Protein AF-A0A821MPI2-F1 (afdb_monomer_lite)

pLDDT: mean 80.69, std 13.78, range [43.5, 94.94]

Radius of gyration: 15.68 Å; chains: 1; bounding box: 45×20×28 Å

Secondary structure (DSSP, 8-state):
----HHHHHHTTS-GGGHHHHHHHIIIII-PBPSSSSPBPPPSS-GGGT--HHHHHTT------TT--

Foldseek 3Di:
DPQDPLNVVVVVDDPVCVVVSVCCCQAAVADDDPDDDDGHQHVDHCVVPPCVVCVVVVPDPPPDPPPD

Structure (mmCIF, N/CA/C/O backbone):
data_AF-A0A821MPI2-F1
#
_entry.id   AF-A0A821MPI2-F1
#
loop_
_atom_site.group_PDB
_atom_site.id
_atom_site.type_symbol
_atom_site.label_atom_id
_atom_site.label_alt_id
_atom_site.label_comp_id
_atom_site.label_asym_id
_atom_site.label_entity_id
_atom_site.label_seq_id
_atom_site.pdbx_PDB_ins_code
_atom_site.Cartn_x
_atom_site.Cartn_y
_atom_site.Cartn_z
_atom_site.occupancy
_atom_site.B_iso_or_equiv
_atom_site.auth_seq_id
_atom_site.auth_comp_id
_atom_site.auth_asym_id
_atom_site.auth_atom_id
_atom_site.pdbx_PDB_model_num
ATOM 1 N N . GLN A 1 1 ? 14.238 -8.579 11.178 1.00 52.56 1 GLN A N 1
ATOM 2 C CA . GLN A 1 1 ? 13.367 -7.711 10.358 1.00 52.56 1 GLN A CA 1
ATOM 3 C C . GLN A 1 1 ? 12.126 -8.533 10.045 1.00 52.56 1 GLN A C 1
ATOM 5 O O . GLN A 1 1 ? 12.299 -9.695 9.711 1.00 52.56 1 GLN A O 1
ATOM 10 N N . VAL A 1 2 ? 10.908 -8.028 10.267 1.00 57.91 2 VAL A N 1
ATOM 11 C CA . VAL A 1 2 ? 9.703 -8.769 9.851 1.00 57.91 2 VAL A CA 1
ATOM 12 C C . VAL A 1 2 ? 9.542 -8.510 8.359 1.00 57.91 2 VAL A C 1
ATOM 14 O O . VAL A 1 2 ? 9.167 -7.404 7.980 1.00 57.91 2 VAL A O 1
ATOM 17 N N . THR A 1 3 ? 9.917 -9.480 7.530 1.00 59.56 3 THR A N 1
ATOM 18 C CA . THR A 1 3 ? 9.695 -9.421 6.082 1.00 59.56 3 THR A CA 1
ATOM 19 C C . THR A 1 3 ? 8.201 -9.576 5.828 1.00 59.56 3 THR A C 1
ATOM 21 O O . THR A 1 3 ? 7.590 -10.547 6.278 1.00 59.56 3 THR A O 1
ATOM 24 N N . THR A 1 4 ? 7.590 -8.591 5.175 1.00 79.19 4 THR A N 1
ATOM 25 C CA . THR A 1 4 ? 6.172 -8.641 4.801 1.00 79.19 4 THR A CA 1
ATOM 26 C C . THR A 1 4 ? 6.002 -9.346 3.457 1.00 79.19 4 THR A C 1
ATOM 28 O O . THR A 1 4 ? 6.947 -9.432 2.678 1.00 79.19 4 THR A O 1
ATOM 31 N N . GLY A 1 5 ? 4.793 -9.830 3.154 1.00 87.19 5 GLY A N 1
ATOM 32 C CA . GLY A 1 5 ? 4.514 -10.449 1.852 1.00 87.19 5 GLY A CA 1
ATOM 33 C C . GLY A 1 5 ? 4.796 -9.518 0.669 1.00 87.19 5 GLY A C 1
ATOM 34 O O . GLY A 1 5 ? 5.222 -9.984 -0.376 1.00 87.19 5 GLY A O 1
ATOM 35 N N . PHE A 1 6 ? 4.636 -8.205 0.855 1.00 89.44 6 PHE A N 1
ATOM 36 C CA . PHE A 1 6 ? 4.987 -7.216 -0.162 1.00 89.44 6 PHE A CA 1
ATOM 37 C C . PHE A 1 6 ? 6.488 -7.187 -0.457 1.00 89.44 6 PHE A C 1
ATOM 39 O O . PHE A 1 6 ? 6.868 -7.160 -1.617 1.00 89.44 6 PHE A O 1
ATOM 46 N N . ASP A 1 7 ? 7.332 -7.278 0.574 1.00 89.19 7 ASP A N 1
ATOM 47 C CA . ASP A 1 7 ? 8.788 -7.257 0.396 1.00 89.19 7 ASP A CA 1
ATOM 48 C C . ASP A 1 7 ? 9.266 -8.452 -0.445 1.00 89.19 7 ASP A C 1
ATOM 50 O O . ASP A 1 7 ? 10.087 -8.282 -1.333 1.00 8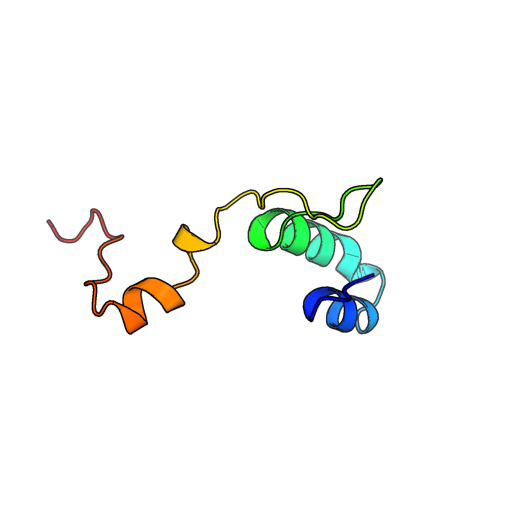9.19 7 ASP A O 1
ATOM 54 N N . LEU A 1 8 ? 8.688 -9.638 -0.216 1.00 91.25 8 LEU A N 1
ATOM 55 C CA . LEU A 1 8 ? 8.987 -10.842 -1.004 1.00 91.25 8 LEU A CA 1
ATOM 56 C C . LEU A 1 8 ? 8.547 -10.723 -2.467 1.00 91.25 8 LEU A C 1
ATOM 58 O O . LEU A 1 8 ? 9.121 -11.375 -3.333 1.00 91.25 8 LEU A O 1
ATOM 62 N N . ILE A 1 9 ? 7.486 -9.953 -2.720 1.00 90.62 9 ILE A N 1
ATOM 63 C CA . ILE A 1 9 ? 6.948 -9.736 -4.061 1.00 90.62 9 ILE A CA 1
ATOM 64 C C . ILE A 1 9 ? 7.805 -8.718 -4.812 1.00 90.62 9 ILE A C 1
ATOM 66 O O . ILE A 1 9 ? 8.073 -8.950 -5.983 1.00 90.62 9 ILE A O 1
ATOM 70 N N . CYS A 1 10 ? 8.266 -7.644 -4.160 1.00 91.44 10 CYS A N 1
ATOM 71 C CA . CYS A 1 10 ? 9.153 -6.657 -4.785 1.00 91.44 10 CYS A CA 1
ATOM 72 C C . CYS A 1 10 ? 10.415 -7.306 -5.359 1.00 91.44 10 CYS A C 1
ATOM 74 O O . CYS A 1 10 ? 10.789 -6.992 -6.480 1.00 91.44 10 CYS A O 1
ATOM 76 N N . ASP A 1 11 ? 10.997 -8.276 -4.646 1.00 91.00 11 ASP A N 1
ATOM 77 C CA . ASP A 1 11 ? 12.195 -9.006 -5.088 1.00 91.00 11 ASP A CA 1
ATOM 78 C C . ASP A 1 11 ? 11.980 -9.845 -6.375 1.00 91.00 11 ASP A C 1
ATOM 80 O O . ASP A 1 11 ? 12.931 -10.428 -6.892 1.00 91.00 11 ASP A O 1
ATOM 84 N N . GLN A 1 12 ? 10.743 -9.960 -6.877 1.00 93.81 12 GLN A N 1
ATOM 85 C CA . GLN A 1 12 ? 10.402 -10.677 -8.116 1.00 93.81 12 GLN A CA 1
ATOM 86 C C . GLN A 1 12 ? 10.236 -9.757 -9.335 1.00 93.81 12 GLN A C 1
ATOM 88 O O . GLN A 1 12 ? 9.993 -10.263 -10.431 1.00 93.81 12 GLN A O 1
ATOM 93 N N . PHE A 1 13 ? 10.297 -8.437 -9.156 1.00 92.69 13 PHE A N 1
ATOM 94 C CA . PHE A 1 13 ? 10.158 -7.467 -10.241 1.00 92.69 13 PHE A CA 1
ATOM 95 C C . PHE A 1 13 ? 11.514 -6.871 -10.622 1.00 92.69 13 PHE A C 1
ATOM 97 O O . PHE A 1 13 ? 12.396 -6.731 -9.778 1.00 92.69 13 PHE A O 1
ATOM 104 N N . ASP A 1 14 ? 11.651 -6.510 -11.897 1.00 94.19 14 ASP A N 1
ATOM 105 C CA . ASP A 1 14 ? 12.800 -5.759 -12.401 1.00 94.19 14 ASP A CA 1
ATOM 106 C C . ASP A 1 14 ? 12.701 -4.271 -12.011 1.00 94.19 14 ASP A C 1
ATOM 108 O O . ASP A 1 14 ? 11.603 -3.758 -11.774 1.00 94.19 14 ASP A O 1
ATOM 112 N N . ASP A 1 15 ? 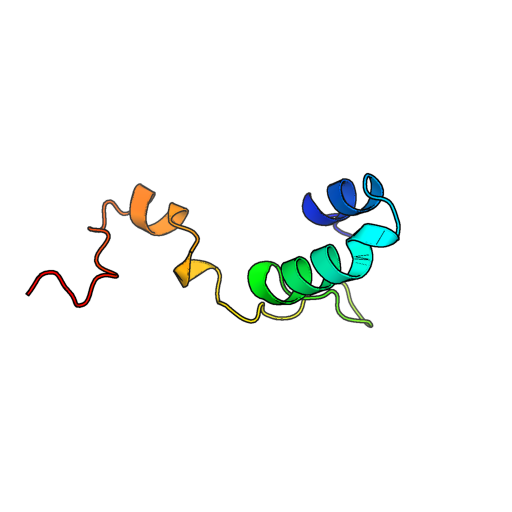13.838 -3.568 -12.034 1.00 91.56 15 ASP A N 1
ATOM 113 C CA . ASP A 1 15 ? 13.974 -2.148 -11.655 1.00 91.56 15 ASP A CA 1
ATOM 114 C C . ASP A 1 15 ? 13.019 -1.207 -12.427 1.00 91.56 15 ASP A C 1
ATOM 116 O O . ASP A 1 15 ? 12.623 -0.154 -11.929 1.00 91.56 15 ASP A O 1
ATOM 120 N N . ASP A 1 16 ? 12.573 -1.592 -13.629 1.00 94.31 16 ASP A N 1
ATOM 121 C CA . ASP A 1 16 ? 11.582 -0.838 -14.417 1.00 94.31 16 ASP A CA 1
ATOM 122 C C . ASP A 1 16 ? 10.220 -0.699 -13.699 1.00 94.31 16 ASP A C 1
ATOM 124 O O . ASP A 1 16 ? 9.394 0.143 -14.065 1.00 94.31 16 ASP A O 1
ATOM 128 N N . ALA A 1 17 ? 9.960 -1.524 -12.679 1.00 93.88 17 ALA A N 1
ATOM 129 C CA . ALA A 1 17 ? 8.759 -1.469 -11.854 1.00 93.88 17 ALA A CA 1
ATOM 130 C C . ALA A 1 17 ? 8.919 -0.612 -10.586 1.00 93.88 17 ALA A C 1
ATOM 132 O O . ALA A 1 17 ? 7.933 -0.455 -9.861 1.00 93.88 17 ALA A O 1
ATOM 133 N N . ASP A 1 18 ? 10.098 -0.043 -10.313 1.00 93.12 18 ASP A N 1
ATOM 134 C CA . ASP A 1 18 ? 10.381 0.684 -9.068 1.00 93.12 18 ASP A CA 1
ATOM 135 C C . ASP A 1 18 ? 9.370 1.802 -8.808 1.00 93.12 18 ASP A C 1
ATOM 137 O O . ASP A 1 18 ? 8.794 1.872 -7.724 1.00 93.12 18 ASP A O 1
ATOM 141 N N . ASP A 1 19 ? 9.054 2.615 -9.820 1.00 94.94 19 ASP A N 1
ATOM 142 C CA . ASP A 1 19 ? 8.076 3.704 -9.694 1.00 94.94 19 ASP A CA 1
ATOM 143 C C . ASP A 1 19 ? 6.678 3.191 -9.299 1.00 94.94 19 ASP A C 1
ATOM 145 O O . ASP A 1 19 ? 5.952 3.828 -8.526 1.00 94.94 19 ASP A O 1
ATOM 149 N N . LEU A 1 20 ? 6.288 2.021 -9.818 1.00 94.75 20 LEU A N 1
ATOM 150 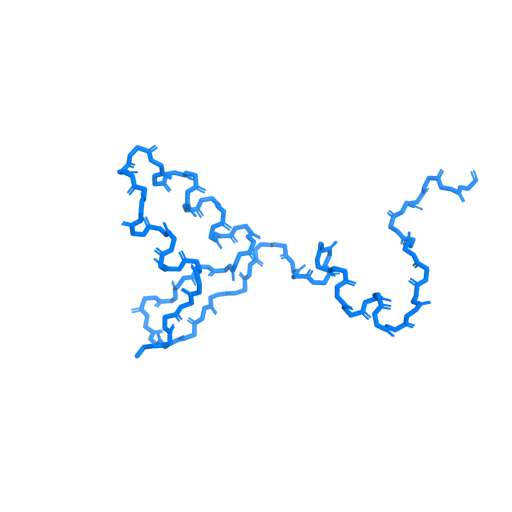C CA . LEU A 1 20 ? 5.015 1.382 -9.495 1.00 94.75 20 LEU A CA 1
ATOM 151 C C . LEU A 1 20 ? 5.028 0.823 -8.070 1.00 94.75 20 LEU A C 1
ATOM 153 O O . LEU A 1 20 ? 4.049 0.992 -7.335 1.00 94.75 20 LEU A O 1
ATOM 157 N N . LEU A 1 21 ? 6.116 0.157 -7.684 1.00 94.75 21 LEU A N 1
ATOM 158 C CA . LEU A 1 21 ? 6.280 -0.425 -6.357 1.00 94.75 21 LEU A CA 1
ATOM 159 C C . LEU A 1 21 ? 6.338 0.666 -5.285 1.00 94.75 21 LEU A C 1
ATOM 161 O O . LEU A 1 21 ? 5.626 0.553 -4.288 1.00 94.75 21 LEU A O 1
ATOM 165 N N . ASP A 1 22 ? 7.067 1.758 -5.520 1.00 93.31 22 ASP A N 1
ATOM 166 C CA . ASP A 1 22 ? 7.144 2.916 -4.625 1.00 93.31 22 ASP A CA 1
ATOM 167 C C . ASP A 1 22 ? 5.780 3.593 -4.468 1.00 93.31 22 ASP A C 1
ATOM 169 O O . ASP A 1 22 ? 5.342 3.892 -3.348 1.00 93.31 22 ASP A O 1
ATOM 173 N N . TYR A 1 23 ? 5.064 3.799 -5.580 1.00 94.44 23 TYR A N 1
ATOM 174 C CA . TYR A 1 23 ? 3.695 4.305 -5.545 1.00 94.44 23 TYR A CA 1
ATOM 175 C C . TYR A 1 23 ? 2.800 3.398 -4.695 1.00 94.44 23 TYR A C 1
ATOM 177 O O . TYR A 1 23 ? 2.144 3.868 -3.761 1.00 94.44 23 TYR A O 1
ATOM 185 N N . PHE A 1 24 ? 2.796 2.093 -4.971 1.00 93.56 24 PHE A N 1
ATOM 186 C CA . PHE A 1 24 ? 1.933 1.149 -4.273 1.00 93.56 24 PHE A CA 1
ATOM 187 C C . PHE A 1 24 ? 2.280 1.060 -2.783 1.00 93.56 24 PHE A C 1
ATOM 189 O O . PHE A 1 24 ? 1.394 1.145 -1.925 1.00 93.56 24 PHE A O 1
ATOM 196 N N . GLU A 1 25 ? 3.570 0.950 -2.462 1.00 93.19 25 GLU A N 1
ATOM 197 C CA . GLU A 1 25 ? 4.069 0.891 -1.095 1.00 93.19 25 GLU A CA 1
ATOM 198 C C . GLU A 1 25 ? 3.615 2.122 -0.317 1.00 93.19 25 GLU A C 1
ATOM 200 O O . GLU A 1 25 ? 3.062 1.996 0.772 1.00 93.19 25 GLU A O 1
ATOM 205 N N . LYS A 1 26 ? 3.785 3.319 -0.875 1.00 92.69 26 LYS A N 1
ATOM 206 C CA . LYS A 1 26 ? 3.433 4.576 -0.211 1.00 92.69 26 LYS A CA 1
ATOM 207 C C . LYS A 1 26 ? 1.931 4.776 -0.063 1.00 92.69 26 LYS A C 1
ATOM 209 O O . LYS A 1 26 ? 1.459 5.213 0.995 1.00 92.69 26 LYS A O 1
ATOM 214 N N . THR A 1 27 ? 1.180 4.484 -1.116 1.00 93.19 27 THR A N 1
ATOM 215 C CA . THR A 1 27 ? -0.254 4.756 -1.170 1.00 93.19 27 THR A CA 1
ATOM 216 C C . THR A 1 27 ? -1.031 3.800 -0.273 1.00 93.19 27 THR A C 1
ATOM 218 O O . THR A 1 27 ? -1.929 4.234 0.457 1.00 93.19 27 THR A O 1
ATOM 221 N N . TRP A 1 28 ? -0.637 2.528 -0.274 1.00 89.88 28 TRP A N 1
ATOM 222 C CA . TRP A 1 28 ? -1.442 1.444 0.265 1.00 89.88 28 TRP A CA 1
ATOM 223 C C . TRP A 1 28 ? -0.795 0.765 1.477 1.00 89.88 28 TRP A C 1
ATOM 225 O O . TRP A 1 28 ? -1.463 0.557 2.481 1.00 89.88 28 TRP A O 1
ATOM 235 N N . ILE A 1 29 ? 0.504 0.478 1.478 1.00 90.62 29 ILE A N 1
ATOM 236 C CA . ILE A 1 29 ? 1.117 -0.311 2.571 1.00 90.62 29 ILE A CA 1
ATOM 237 C C . ILE A 1 29 ? 1.736 0.570 3.671 1.00 90.62 29 ILE A C 1
ATOM 239 O O . ILE A 1 29 ? 1.767 0.206 4.849 1.00 90.62 29 ILE A O 1
ATOM 243 N N . GLY A 1 30 ? 2.218 1.749 3.293 1.00 90.69 30 GLY A N 1
ATOM 244 C CA . GLY A 1 30 ? 3.058 2.638 4.080 1.00 90.69 30 GLY A CA 1
ATOM 245 C C . GLY A 1 30 ? 4.541 2.300 3.931 1.00 90.69 30 GLY A C 1
ATOM 246 O O . GLY A 1 30 ? 4.952 1.174 4.195 1.00 90.69 30 GLY A O 1
ATOM 247 N N . GLU A 1 31 ? 5.353 3.287 3.552 1.00 88.62 31 GLU A N 1
ATOM 248 C CA . GLU A 1 31 ? 6.798 3.132 3.314 1.00 88.62 31 GLU A CA 1
ATOM 249 C C . GLU A 1 31 ? 7.559 2.636 4.555 1.00 88.62 31 GLU A C 1
ATOM 251 O O . GLU A 1 31 ? 7.265 3.028 5.697 1.00 88.62 31 GLU A O 1
ATOM 256 N N . LYS A 1 32 ? 8.619 1.852 4.340 1.00 86.12 32 LYS A N 1
ATOM 257 C CA . LYS A 1 32 ? 9.598 1.533 5.392 1.00 86.12 32 LYS A CA 1
ATOM 258 C C . LYS A 1 32 ? 10.202 2.808 5.994 1.00 86.12 32 LYS A C 1
ATOM 260 O O . LYS A 1 32 ? 10.586 3.751 5.300 1.00 86.12 32 LYS A O 1
ATOM 265 N N . ARG A 1 33 ? 10.342 2.854 7.324 1.00 83.12 33 ARG A N 1
ATOM 266 C CA . ARG A 1 33 ? 11.131 3.918 7.964 1.00 83.12 33 ARG A CA 1
ATOM 267 C C . ARG A 1 33 ? 12.616 3.610 7.810 1.00 83.12 33 ARG A C 1
ATOM 269 O O . ARG A 1 33 ? 13.051 2.500 8.081 1.00 83.12 33 ARG A O 1
ATOM 276 N N . ARG A 1 34 ? 13.413 4.637 7.489 1.00 76.88 34 ARG A N 1
ATOM 277 C CA . ARG A 1 34 ? 14.886 4.538 7.428 1.00 76.88 34 ARG A CA 1
ATOM 278 C C . ARG A 1 34 ? 15.531 4.103 8.753 1.00 76.88 34 ARG A C 1
ATOM 280 O O . ARG A 1 34 ? 16.660 3.632 8.753 1.00 76.88 34 ARG A O 1
ATOM 287 N N . ARG A 1 35 ? 14.849 4.297 9.889 1.00 78.25 35 ARG A N 1
ATOM 288 C CA . ARG A 1 35 ? 15.287 3.843 11.217 1.00 78.25 35 ARG A CA 1
ATOM 289 C C . ARG A 1 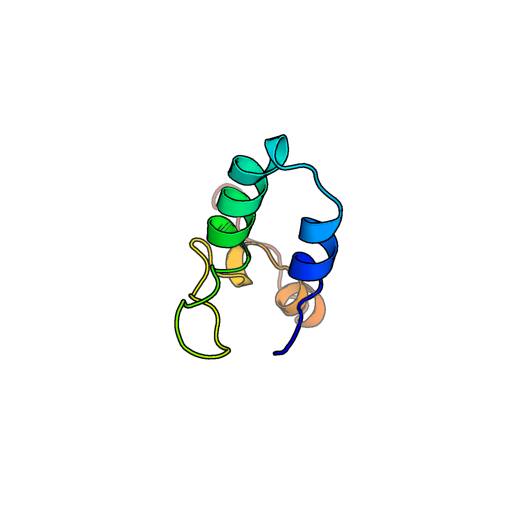35 ? 14.140 3.137 11.934 1.00 78.25 35 ARG A C 1
ATOM 291 O O . ARG A 1 35 ? 13.055 3.706 12.070 1.00 78.25 35 ARG A O 1
ATOM 298 N N . GLY A 1 36 ? 14.422 1.937 12.437 1.00 74.38 36 GLY A N 1
ATOM 299 C CA . GLY A 1 36 ? 13.469 1.084 13.148 1.00 74.38 36 GLY A CA 1
ATOM 300 C C . GLY A 1 36 ? 12.767 0.068 12.246 1.00 74.38 36 GLY A C 1
ATOM 301 O O . GLY A 1 36 ? 12.917 0.076 11.031 1.00 74.38 36 GLY A O 1
ATOM 302 N N . THR A 1 37 ? 11.997 -0.824 12.864 1.00 71.25 37 THR A N 1
ATOM 303 C CA . THR A 1 37 ? 11.277 -1.917 12.185 1.00 71.25 37 THR A CA 1
ATOM 304 C C . THR A 1 37 ? 9.855 -1.544 11.758 1.00 71.25 37 THR A C 1
ATOM 306 O O . THR A 1 37 ? 9.179 -2.349 11.127 1.00 71.25 37 THR A O 1
ATOM 309 N N . ASN A 1 38 ? 9.391 -0.338 12.100 1.00 79.75 38 ASN A N 1
ATOM 310 C CA . ASN A 1 38 ? 8.022 0.104 11.847 1.00 79.75 38 ASN A CA 1
ATOM 311 C C . ASN A 1 38 ? 7.884 0.816 10.497 1.00 79.75 38 ASN A C 1
ATOM 313 O O . ASN A 1 38 ? 8.769 1.560 10.072 1.00 79.75 38 ASN A O 1
ATOM 317 N N . ARG A 1 39 ? 6.722 0.646 9.865 1.00 86.00 39 ARG A N 1
ATOM 318 C CA . ARG A 1 39 ? 6.345 1.319 8.617 1.00 86.00 39 ARG A CA 1
ATOM 319 C C . ARG A 1 39 ? 5.667 2.660 8.904 1.00 86.00 39 ARG A C 1
ATOM 321 O O . ARG A 1 39 ? 5.171 2.907 10.010 1.00 86.00 39 ARG A O 1
ATOM 328 N N . LYS A 1 40 ? 5.695 3.579 7.941 1.00 88.94 40 LYS A N 1
ATOM 329 C CA . LYS A 1 40 ? 4.868 4.792 7.983 1.00 88.94 40 LYS A CA 1
ATOM 330 C C . LYS A 1 40 ? 3.396 4.409 7.822 1.00 88.94 40 LYS A C 1
ATOM 332 O O . LYS A 1 40 ? 3.077 3.308 7.391 1.00 88.94 40 LYS A O 1
ATOM 337 N N . LYS A 1 41 ? 2.496 5.328 8.179 1.00 88.19 41 LYS A N 1
ATOM 338 C CA . LYS A 1 41 ? 1.087 5.165 7.810 1.00 88.19 41 LYS A CA 1
ATOM 339 C C . LYS A 1 41 ? 0.970 5.304 6.284 1.00 88.19 41 LYS A C 1
ATOM 341 O O . LYS A 1 41 ? 1.634 6.192 5.743 1.00 88.19 41 LYS A O 1
ATOM 346 N N . PRO A 1 42 ? 0.164 4.467 5.615 1.00 92.25 42 PRO A N 1
ATOM 347 C CA . PRO A 1 42 ? -0.126 4.635 4.196 1.00 92.25 42 PRO A CA 1
ATOM 348 C C . PRO A 1 42 ? -0.874 5.944 3.948 1.00 92.25 42 PRO A C 1
ATOM 350 O O . PRO A 1 42 ? -1.513 6.485 4.858 1.00 92.25 42 PRO A O 1
ATOM 353 N N . GLN A 1 43 ? -0.816 6.430 2.710 1.00 90.94 43 GLN A N 1
ATOM 354 C CA . GLN A 1 43 ? -1.568 7.614 2.289 1.00 90.94 43 GLN A CA 1
ATOM 355 C C . GLN A 1 43 ? -3.076 7.424 2.487 1.00 90.94 43 GLN A C 1
ATOM 357 O O . GLN A 1 43 ? -3.750 8.327 2.985 1.00 90.94 43 GLN A O 1
ATOM 362 N N . PHE A 1 44 ? -3.592 6.236 2.161 1.00 86.50 44 PHE A N 1
ATOM 363 C CA . PHE A 1 44 ? -4.981 5.871 2.403 1.00 86.50 44 PHE A CA 1
ATOM 364 C C . PHE A 1 44 ? -5.069 4.780 3.465 1.00 86.50 44 PHE A C 1
ATOM 366 O O . PHE A 1 44 ? -4.540 3.680 3.321 1.00 86.50 44 PHE A O 1
ATOM 373 N N . HIS A 1 45 ? -5.774 5.069 4.556 1.00 85.19 45 HIS A N 1
ATOM 374 C CA . HIS A 1 45 ? -5.909 4.143 5.677 1.00 85.19 45 HIS A CA 1
ATOM 375 C C . HIS A 1 45 ? -6.573 2.830 5.238 1.00 85.19 45 HIS A C 1
ATOM 377 O O . HIS A 1 45 ? -7.602 2.881 4.574 1.00 85.19 45 HIS A O 1
ATOM 383 N N . HIS A 1 46 ? -6.056 1.668 5.663 1.00 83.25 46 HIS A N 1
ATOM 384 C CA . HIS A 1 46 ? -6.537 0.345 5.214 1.00 83.25 46 HIS A CA 1
ATOM 385 C C . HIS A 1 46 ? -8.056 0.188 5.333 1.00 83.25 46 HIS A C 1
ATOM 387 O O . HIS A 1 46 ? -8.687 -0.342 4.437 1.00 83.25 46 HIS A O 1
ATOM 393 N N . LYS A 1 47 ? -8.657 0.723 6.400 1.00 79.62 47 LYS A N 1
ATOM 394 C CA . LYS A 1 47 ? -10.118 0.749 6.621 1.00 79.62 47 LYS A CA 1
ATOM 395 C C . LYS A 1 47 ? -10.957 1.325 5.467 1.00 79.62 47 LYS A C 1
ATOM 397 O O . LYS A 1 47 ? -12.150 1.064 5.428 1.00 79.62 47 LYS A O 1
ATOM 402 N N . LEU A 1 48 ? -10.378 2.126 4.572 1.00 78.81 48 LEU A N 1
ATOM 403 C CA . LEU A 1 48 ? -11.099 2.697 3.431 1.00 78.81 48 LEU A CA 1
ATOM 404 C C . LEU A 1 48 ? -11.287 1.680 2.282 1.00 78.81 48 LEU A C 1
ATOM 406 O O . LEU A 1 48 ? -12.217 1.816 1.495 1.00 78.81 48 LEU A O 1
ATOM 410 N N . TRP A 1 49 ? -10.430 0.663 2.183 1.00 77.50 49 TRP A N 1
ATOM 411 C CA . TRP A 1 49 ? -10.341 -0.233 1.018 1.00 77.50 49 TRP A CA 1
ATOM 412 C C . TRP A 1 49 ? -10.293 -1.715 1.406 1.00 77.50 49 TRP A C 1
ATOM 414 O O . TRP A 1 49 ? -10.778 -2.563 0.660 1.00 77.50 49 TRP A O 1
ATOM 424 N N . ASN A 1 50 ? -9.793 -2.035 2.597 1.00 78.94 50 ASN A N 1
ATOM 425 C CA . ASN A 1 50 ? -9.895 -3.354 3.194 1.00 78.94 50 ASN A CA 1
ATOM 426 C C . ASN A 1 50 ? -11.294 -3.547 3.798 1.00 78.94 50 ASN A C 1
ATOM 428 O O . ASN A 1 50 ? -11.698 -2.838 4.719 1.00 78.94 50 ASN A O 1
ATOM 432 N N . VAL A 1 51 ? -12.016 -4.535 3.275 1.00 73.38 51 VAL A N 1
ATOM 433 C CA . VAL A 1 51 ? -13.377 -4.888 3.697 1.00 73.38 51 VAL A CA 1
ATOM 434 C C . VAL A 1 51 ? -13.417 -6.042 4.698 1.00 73.38 51 VAL A C 1
ATOM 436 O O . VAL A 1 51 ? -14.502 -6.471 5.067 1.00 73.38 51 VAL A O 1
ATOM 439 N N . TYR A 1 52 ? -12.268 -6.532 5.166 1.00 79.50 52 TYR A N 1
ATOM 440 C CA . TYR A 1 52 ? -12.191 -7.653 6.104 1.00 79.50 52 TYR A CA 1
ATOM 441 C C . TYR A 1 52 ? -13.013 -7.407 7.378 1.00 79.50 52 TYR A C 1
ATOM 443 O O . TYR A 1 52 ? -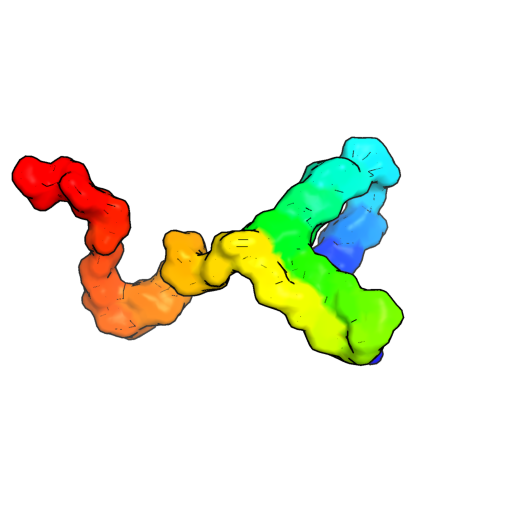13.893 -8.206 7.699 1.00 79.50 52 TYR A O 1
ATOM 451 N N . ASP A 1 53 ? -12.793 -6.271 8.053 1.00 77.44 53 ASP A N 1
ATOM 452 C CA . ASP A 1 53 ? -13.520 -5.952 9.288 1.00 77.44 53 ASP A CA 1
ATOM 453 C C . ASP A 1 53 ? -15.037 -5.777 9.035 1.00 77.44 53 ASP A C 1
ATOM 455 O O . ASP A 1 53 ? -15.817 -6.421 9.737 1.00 77.44 53 ASP A O 1
ATOM 459 N N . PRO A 1 54 ? -15.501 -4.992 8.030 1.00 72.25 54 PRO A N 1
ATOM 460 C CA . PRO A 1 54 ? -16.928 -4.900 7.695 1.00 72.25 54 PRO A CA 1
ATOM 461 C C . PRO A 1 54 ? -17.590 -6.228 7.316 1.00 72.25 54 PRO A C 1
ATOM 463 O O . PRO A 1 54 ? -18.740 -6.451 7.689 1.00 72.25 54 PRO A O 1
ATOM 466 N N . VAL A 1 55 ? -16.885 -7.103 6.587 1.00 76.56 55 VAL A N 1
ATOM 467 C CA . VAL A 1 55 ? -17.400 -8.416 6.166 1.00 76.56 55 VAL A CA 1
ATOM 468 C C . VAL A 1 55 ? -17.656 -9.301 7.382 1.00 76.56 55 VAL A C 1
ATOM 470 O O . VAL A 1 55 ? -18.732 -9.882 7.495 1.00 76.56 55 VAL A O 1
ATOM 473 N N . ILE A 1 56 ? -16.710 -9.362 8.322 1.00 82.31 56 ILE A N 1
ATOM 474 C CA . ILE A 1 56 ? -16.874 -10.137 9.561 1.00 82.31 56 ILE A CA 1
ATOM 475 C C . ILE A 1 56 ? -17.934 -9.507 10.468 1.00 82.31 56 ILE A C 1
ATOM 477 O O . ILE A 1 56 ? -18.703 -10.217 11.109 1.00 82.31 56 ILE A O 1
ATOM 481 N N . ALA A 1 57 ? -18.002 -8.177 10.504 1.00 82.44 57 ALA A N 1
ATOM 482 C CA . ALA A 1 57 ? -18.971 -7.440 11.304 1.00 82.44 57 ALA A CA 1
ATOM 483 C C . ALA A 1 57 ? -20.377 -7.373 10.673 1.00 82.44 57 ALA A C 1
ATOM 485 O O . ALA A 1 57 ? -21.278 -6.785 11.269 1.00 82.44 57 ALA A O 1
ATOM 486 N N . THR A 1 58 ? -20.594 -7.963 9.488 1.00 75.75 58 THR A N 1
ATOM 487 C CA . THR A 1 58 ? -21.866 -7.928 8.733 1.00 75.75 58 THR A CA 1
ATOM 488 C C . THR A 1 58 ? -22.427 -6.515 8.516 1.00 75.75 58 THR A C 1
ATOM 490 O O . THR A 1 58 ? -23.637 -6.309 8.450 1.00 75.75 58 THR A O 1
ATOM 493 N N . VAL A 1 59 ? -21.547 -5.515 8.415 1.00 73.88 59 VAL A N 1
ATOM 494 C CA . VAL A 1 59 ? -21.950 -4.115 8.232 1.00 73.88 59 VAL A CA 1
ATOM 495 C C . VAL A 1 59 ? -22.262 -3.871 6.749 1.00 73.88 59 VAL A C 1
ATOM 497 O O . VAL A 1 59 ? -21.446 -4.239 5.898 1.00 73.88 59 VAL A O 1
ATOM 500 N N . PRO A 1 60 ? -23.401 -3.236 6.403 1.00 66.19 60 PRO A N 1
ATOM 501 C CA . PRO A 1 60 ? -23.708 -2.868 5.024 1.00 66.19 60 PRO A CA 1
ATOM 502 C C . PRO A 1 60 ? -22.598 -1.997 4.423 1.00 66.19 60 PRO A C 1
ATOM 504 O O . PRO A 1 60 ? -22.111 -1.059 5.056 1.00 66.19 60 PRO A O 1
ATOM 507 N N . ARG A 1 61 ? -22.188 -2.288 3.185 1.00 63.19 61 ARG A N 1
ATOM 508 C CA . ARG A 1 61 ? -21.127 -1.548 2.488 1.00 63.19 61 ARG A CA 1
ATOM 509 C C . ARG A 1 61 ? -21.668 -0.220 1.949 1.00 63.19 61 ARG A C 1
ATOM 511 O O . ARG A 1 61 ? -21.882 -0.091 0.754 1.00 63.19 61 ARG A O 1
ATOM 518 N N . SER A 1 62 ? -21.877 0.778 2.802 1.00 58.25 62 SER A N 1
ATOM 519 C CA . SER A 1 62 ? -22.266 2.118 2.345 1.00 58.25 62 SER A CA 1
ATOM 520 C C . SER A 1 62 ? -21.053 3.052 2.308 1.00 58.25 62 SER A C 1
ATOM 522 O O . SER A 1 62 ? -20.788 3.785 3.261 1.00 58.25 62 SER A O 1
ATOM 524 N N . ASN A 1 63 ? -20.293 3.033 1.211 1.00 52.81 63 ASN A N 1
ATOM 525 C CA . ASN A 1 63 ? -19.435 4.168 0.838 1.00 52.81 63 ASN A CA 1
ATOM 526 C C . ASN A 1 63 ? -19.977 4.944 -0.375 1.00 52.81 63 ASN A C 1
ATOM 528 O O . ASN A 1 63 ? -19.360 5.919 -0.794 1.00 52.81 63 ASN A O 1
ATOM 532 N N . ASN A 1 64 ? -21.143 4.561 -0.901 1.00 51.72 64 ASN A N 1
ATOM 533 C CA . ASN A 1 64 ? -21.857 5.358 -1.884 1.00 51.72 64 ASN A CA 1
ATOM 534 C C . ASN A 1 64 ? -22.698 6.414 -1.166 1.00 51.72 64 ASN A C 1
ATOM 536 O O . ASN A 1 64 ? -23.766 6.123 -0.642 1.00 51.72 64 ASN A O 1
ATOM 540 N N . SER A 1 65 ? -22.276 7.673 -1.233 1.00 52.34 65 SER A N 1
ATOM 541 C CA . SER A 1 65 ? -23.171 8.821 -1.020 1.00 52.34 65 SER A CA 1
ATOM 542 C C . SER A 1 65 ? -24.174 9.016 -2.177 1.00 52.34 65 SER A C 1
ATOM 544 O O . SER A 1 65 ? -24.772 10.080 -2.279 1.00 52.34 65 SER A O 1
ATOM 546 N N . VAL A 1 66 ? -24.323 8.028 -3.072 1.00 51.09 66 VAL A N 1
ATOM 547 C CA . VAL A 1 66 ? -25.106 8.094 -4.322 1.00 51.09 66 VAL A CA 1
ATOM 548 C C . VAL A 1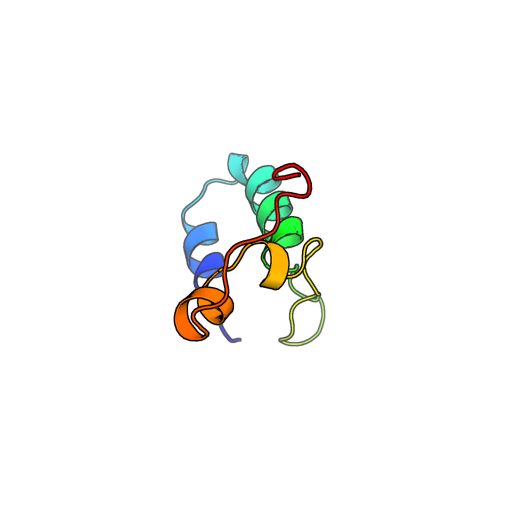 66 ? -26.285 7.107 -4.359 1.00 51.09 66 VAL A C 1
ATOM 550 O O . VAL A 1 66 ? -26.919 6.936 -5.392 1.00 51.09 66 VAL A O 1
ATOM 553 N N . GLU A 1 67 ? -26.604 6.474 -3.230 1.00 43.50 67 GLU A N 1
ATOM 554 C CA . GLU A 1 67 ? -27.859 5.728 -3.031 1.00 43.50 67 GLU A CA 1
ATOM 555 C C . GLU A 1 67 ? -28.845 6.574 -2.207 1.00 43.50 67 GLU A C 1
ATOM 557 O O . GLU A 1 67 ? -29.309 6.162 -1.145 1.00 43.50 67 GLU A O 1
ATOM 562 N N . GLY A 1 68 ? -29.087 7.804 -2.669 1.00 50.84 68 GLY A N 1
ATOM 563 C CA . GLY A 1 68 ? -30.138 8.695 -2.172 1.00 50.84 68 GLY A CA 1
ATOM 564 C C . GLY A 1 68 ? -31.270 8.803 -3.178 1.00 50.84 68 GLY A C 1
ATOM 565 O O . GLY A 1 68 ? -30.952 8.884 -4.385 1.00 50.84 68 GLY A O 1
#

Sequence (68 aa):
QVTTGFDLICDQFDDDADDLLDYFEKTWIGEKRRRGTNRKKPQFHHKLWNVYDPVIATVPRSNNSVEG